Protein AF-A0A2W4QI65-F1 (afdb_monomer_lite)

Structure (mmCIF, N/CA/C/O backbone):
data_AF-A0A2W4QI65-F1
#
_entry.id   AF-A0A2W4QI65-F1
#
loop_
_atom_site.group_PDB
_atom_site.id
_atom_site.type_symbol
_atom_site.label_atom_id
_atom_site.label_alt_id
_atom_site.label_comp_id
_atom_site.label_asym_id
_atom_site.label_entity_id
_atom_site.label_seq_id
_atom_site.pdbx_PDB_ins_code
_atom_site.Cartn_x
_atom_site.Cartn_y
_atom_site.Cartn_z
_atom_site.occupancy
_atom_site.B_iso_or_equiv
_atom_site.auth_seq_id
_atom_site.auth_comp_id
_atom_site.auth_asym_id
_atom_site.auth_atom_id
_atom_site.pdbx_PDB_model_num
ATOM 1 N N . MET A 1 1 ? 35.575 45.150 -12.016 1.00 57.16 1 MET A N 1
ATOM 2 C CA . MET A 1 1 ? 35.029 43.855 -11.547 1.00 57.16 1 MET A CA 1
ATOM 3 C C . MET A 1 1 ? 33.823 43.407 -12.373 1.00 57.16 1 MET A C 1
ATOM 5 O O . MET A 1 1 ? 33.804 42.244 -12.732 1.00 57.16 1 MET A O 1
ATOM 9 N N . GLN A 1 2 ? 32.874 44.282 -12.747 1.00 60.19 2 GLN A N 1
ATOM 10 C CA . GLN A 1 2 ? 31.815 43.920 -13.716 1.00 60.19 2 GLN A CA 1
ATOM 11 C C . GLN A 1 2 ? 32.281 43.898 -15.182 1.00 60.19 2 GLN A C 1
ATOM 13 O O . GLN A 1 2 ? 31.867 43.031 -15.935 1.00 60.19 2 GLN A O 1
ATOM 18 N N . THR A 1 3 ? 33.248 44.742 -15.548 1.00 67.81 3 THR A N 1
ATOM 19 C CA . THR A 1 3 ? 33.788 44.827 -16.919 1.00 67.81 3 THR A CA 1
ATOM 20 C C . THR A 1 3 ? 34.414 43.519 -17.432 1.00 67.81 3 THR A C 1
ATOM 22 O O . THR A 1 3 ? 34.346 43.241 -18.619 1.00 67.81 3 THR A O 1
ATOM 25 N N . GLU A 1 4 ? 34.964 42.679 -16.548 1.00 63.69 4 GLU A N 1
ATOM 26 C CA . GLU A 1 4 ? 35.540 41.371 -16.919 1.00 63.69 4 GLU A CA 1
ATOM 27 C C . GLU A 1 4 ? 34.461 40.291 -17.137 1.00 63.69 4 GLU A C 1
ATOM 29 O O . GLU A 1 4 ? 34.661 39.358 -17.910 1.00 63.69 4 GLU A O 1
ATOM 34 N N . LEU A 1 5 ? 33.307 40.419 -16.469 1.00 68.56 5 LEU A N 1
ATOM 35 C CA . LEU A 1 5 ? 32.165 39.513 -16.628 1.00 68.56 5 LEU A CA 1
ATOM 36 C C . LEU A 1 5 ? 31.383 39.821 -17.912 1.00 68.56 5 LEU A C 1
ATOM 38 O O . LEU A 1 5 ? 30.930 38.887 -18.568 1.00 68.56 5 LEU A O 1
ATOM 42 N N . ASP A 1 6 ? 31.288 41.096 -18.303 1.00 66.62 6 ASP A N 1
ATOM 43 C CA . ASP A 1 6 ? 30.661 41.503 -19.567 1.00 66.62 6 ASP A CA 1
ATOM 44 C C . ASP A 1 6 ? 31.519 41.112 -20.784 1.00 66.62 6 ASP A C 1
ATOM 46 O O . ASP A 1 6 ? 30.988 40.603 -21.767 1.00 66.62 6 ASP A O 1
ATOM 50 N N . ILE A 1 7 ? 32.852 41.239 -20.701 1.00 66.62 7 ILE A N 1
ATOM 51 C CA . ILE A 1 7 ? 33.764 40.800 -21.776 1.00 66.62 7 ILE A CA 1
ATOM 52 C C . ILE A 1 7 ? 33.731 39.273 -21.950 1.00 66.62 7 ILE A C 1
ATOM 54 O O . ILE A 1 7 ? 33.725 38.785 -23.078 1.00 66.62 7 ILE A O 1
ATOM 58 N N . ALA A 1 8 ? 33.663 38.505 -20.857 1.00 62.78 8 ALA A N 1
ATOM 59 C CA . ALA A 1 8 ? 33.545 37.047 -20.929 1.00 62.78 8 ALA A CA 1
ATOM 60 C C . ALA A 1 8 ? 32.186 36.578 -21.485 1.00 62.78 8 ALA A C 1
ATOM 62 O O . ALA A 1 8 ? 32.111 35.508 -22.091 1.00 62.78 8 ALA A O 1
ATOM 63 N N . ARG A 1 9 ? 31.124 37.374 -21.297 1.00 65.88 9 ARG A N 1
ATOM 64 C CA . ARG A 1 9 ? 29.774 37.081 -21.791 1.00 65.88 9 ARG A CA 1
ATOM 65 C C . ARG A 1 9 ? 29.578 37.476 -23.262 1.00 65.88 9 ARG A C 1
ATOM 67 O O . ARG A 1 9 ? 28.904 36.749 -23.976 1.00 65.88 9 ARG A O 1
ATOM 74 N N . GLU A 1 10 ? 30.233 38.540 -23.727 1.00 71.62 10 GLU A N 1
ATOM 75 C CA . GLU A 1 10 ? 30.296 38.934 -25.149 1.00 71.62 10 GLU A CA 1
ATOM 76 C C . GLU A 1 10 ? 31.190 37.982 -25.978 1.00 71.62 10 GLU A C 1
ATOM 78 O O . GLU A 1 10 ? 30.949 37.752 -27.162 1.00 71.62 10 GLU A O 1
ATOM 83 N N . ALA A 1 11 ? 32.229 37.400 -25.360 1.00 63.41 11 ALA A N 1
ATOM 84 C CA . ALA A 1 11 ? 33.175 36.492 -26.022 1.00 63.41 11 ALA A CA 1
ATOM 85 C C . ALA A 1 11 ? 32.653 35.057 -26.211 1.00 63.41 11 ALA A C 1
ATOM 87 O O . ALA A 1 11 ? 33.185 34.313 -27.040 1.00 63.41 11 ALA A O 1
ATOM 88 N N . LEU A 1 12 ? 31.632 34.647 -25.455 1.00 64.25 12 LEU A N 1
ATOM 89 C CA . LEU A 1 12 ? 30.910 33.412 -25.728 1.00 64.25 12 LEU A CA 1
ATOM 90 C C . LEU A 1 12 ? 29.761 33.750 -26.671 1.00 64.25 12 LEU A C 1
ATOM 92 O O . LEU A 1 12 ? 28.892 34.530 -26.294 1.00 64.25 12 LEU A O 1
ATOM 96 N N . PRO A 1 13 ? 29.710 33.173 -27.879 1.00 63.81 13 PRO A N 1
ATOM 97 C CA . PRO A 1 13 ? 28.565 33.376 -28.739 1.00 63.81 13 PRO A CA 1
ATOM 98 C C . PRO A 1 13 ? 27.343 32.725 -28.077 1.00 63.81 13 PRO A C 1
ATOM 100 O O . PRO A 1 13 ? 27.127 31.519 -28.202 1.00 63.81 13 PRO A O 1
ATOM 103 N N . GLU A 1 14 ? 26.559 33.529 -27.352 1.00 65.62 14 GLU A N 1
ATOM 104 C CA . GLU A 1 14 ? 25.403 33.111 -26.538 1.00 65.62 14 GLU A CA 1
ATOM 105 C C . GLU A 1 14 ? 24.332 32.388 -27.387 1.00 65.62 14 GLU A C 1
ATOM 107 O O . GLU A 1 14 ? 23.440 31.733 -26.855 1.00 65.62 14 GLU A O 1
ATOM 112 N N . THR A 1 15 ? 24.463 32.419 -28.719 1.00 60.06 15 THR A N 1
ATOM 113 C CA . THR A 1 15 ? 23.559 31.783 -29.681 1.00 60.06 15 THR A CA 1
ATOM 114 C C . THR A 1 15 ? 24.263 31.143 -30.891 1.00 60.06 15 THR A C 1
ATOM 116 O O . THR A 1 15 ? 23.640 31.026 -31.930 1.00 60.06 15 THR A O 1
ATOM 119 N N . ALA A 1 16 ? 25.547 30.747 -30.850 1.00 61.66 16 ALA A N 1
ATOM 120 C CA . ALA A 1 16 ? 26.174 30.082 -32.022 1.00 61.66 16 ALA A CA 1
ATOM 121 C C . ALA A 1 16 ? 26.075 28.546 -32.006 1.00 61.66 16 ALA A C 1
ATOM 123 O O . ALA A 1 16 ? 26.971 27.858 -32.497 1.00 61.66 16 ALA A O 1
ATOM 124 N N . GLY A 1 17 ? 25.012 27.976 -31.437 1.00 63.19 17 GLY A N 1
ATOM 125 C CA . GLY A 1 17 ? 24.929 26.513 -31.374 1.00 63.19 17 GLY A CA 1
ATOM 126 C C . GLY A 1 17 ? 23.666 25.890 -30.799 1.00 63.19 17 GLY A C 1
ATOM 127 O O . GLY A 1 17 ? 23.555 24.668 -30.845 1.00 63.19 17 GLY A O 1
ATOM 128 N N . LEU A 1 18 ? 22.708 26.668 -30.288 1.00 62.31 18 LEU A N 1
ATOM 129 C CA . LEU A 1 18 ? 21.439 26.119 -29.775 1.00 62.31 18 LEU A CA 1
ATOM 130 C C . LEU A 1 18 ? 20.325 26.094 -30.835 1.00 62.31 18 LEU A C 1
ATOM 132 O O . LEU A 1 18 ? 19.317 25.419 -30.680 1.00 62.31 18 LEU A O 1
ATOM 136 N N . ASP A 1 19 ? 20.560 26.788 -31.934 1.00 67.75 19 ASP A N 1
ATOM 137 C CA . ASP A 1 19 ? 19.740 27.000 -33.124 1.00 67.75 19 ASP A CA 1
ATOM 138 C C . ASP A 1 19 ? 20.282 26.216 -34.335 1.00 67.75 19 ASP A C 1
ATOM 140 O O . ASP A 1 19 ? 19.649 26.143 -35.384 1.00 67.75 19 ASP A O 1
ATOM 144 N N . SER A 1 20 ? 21.438 25.562 -34.164 1.00 67.25 20 SER A N 1
ATOM 145 C CA . SER A 1 20 ? 22.022 24.614 -35.123 1.00 67.25 20 SER A CA 1
ATOM 146 C C . SER A 1 20 ? 21.657 23.155 -34.836 1.00 67.25 20 SER A C 1
ATOM 148 O O . SER A 1 20 ? 22.204 22.258 -35.478 1.00 67.25 20 SER A O 1
ATOM 150 N N . TYR A 1 21 ? 20.745 22.885 -33.894 1.00 68.38 21 TYR A N 1
ATOM 151 C CA . TYR A 1 21 ? 20.128 21.566 -33.837 1.00 68.38 21 TYR A CA 1
ATOM 152 C C . TYR A 1 21 ? 19.109 21.500 -34.975 1.00 68.38 21 TYR A C 1
ATOM 154 O O . TYR A 1 21 ? 18.144 22.266 -34.959 1.00 68.38 21 TYR A O 1
ATOM 162 N N . PRO A 1 22 ? 19.299 20.643 -35.992 1.00 71.06 22 PRO A N 1
ATOM 163 C CA . PRO A 1 22 ? 18.243 20.426 -36.955 1.00 71.06 22 PRO A CA 1
ATOM 164 C C . PRO A 1 22 ? 17.067 19.841 -36.173 1.00 71.06 22 PRO A C 1
ATOM 166 O O . PRO A 1 22 ? 17.133 18.682 -35.751 1.00 71.06 22 PRO A O 1
ATOM 169 N N . ASP A 1 23 ? 16.009 20.638 -35.986 1.00 67.62 23 ASP A N 1
ATOM 170 C CA . ASP A 1 23 ? 14.671 20.189 -35.590 1.00 67.62 23 ASP A CA 1
ATOM 171 C C . ASP A 1 23 ? 14.149 19.279 -36.700 1.00 67.62 23 ASP A C 1
ATOM 173 O O . ASP A 1 23 ? 13.291 19.607 -37.517 1.00 67.62 23 ASP A O 1
ATOM 177 N N . THR A 1 24 ? 14.768 18.111 -36.778 1.00 72.19 24 THR A N 1
ATOM 178 C CA . THR A 1 24 ? 14.358 17.016 -37.616 1.00 72.19 24 THR A CA 1
ATOM 179 C C . THR A 1 24 ? 13.181 16.456 -36.844 1.00 72.19 24 THR A C 1
ATOM 181 O O . THR A 1 24 ? 13.409 15.875 -35.777 1.00 72.19 24 THR A O 1
ATOM 184 N N . PRO A 1 25 ? 11.924 16.648 -37.288 1.00 69.06 25 PRO A N 1
ATOM 185 C CA . PRO A 1 25 ? 10.827 15.946 -36.655 1.00 69.06 25 PRO A CA 1
ATOM 186 C C . PRO A 1 25 ? 11.204 14.471 -36.722 1.00 69.06 25 PRO A C 1
ATOM 188 O O . PRO A 1 25 ? 11.393 13.923 -37.810 1.00 69.06 25 PRO A O 1
ATOM 191 N N . LEU A 1 26 ? 11.433 13.855 -35.562 1.00 67.31 26 LEU A N 1
ATOM 192 C CA . LEU A 1 26 ? 11.764 12.444 -35.469 1.00 67.31 26 LEU A CA 1
ATOM 193 C C . LEU A 1 26 ? 10.534 11.682 -35.958 1.00 67.31 26 LEU A C 1
ATOM 195 O O . LEU A 1 26 ? 9.636 11.351 -35.185 1.00 67.31 26 LEU A O 1
ATOM 199 N N . VAL A 1 27 ? 10.468 11.438 -37.268 1.00 68.25 27 VAL A N 1
ATOM 200 C CA . VAL A 1 27 ? 9.448 10.609 -37.901 1.00 68.25 27 VAL A CA 1
ATOM 201 C C . VAL A 1 27 ? 9.772 9.167 -37.525 1.00 68.25 27 VAL A C 1
ATOM 203 O O . VAL A 1 27 ? 10.382 8.403 -38.275 1.00 68.25 27 VAL A O 1
ATOM 206 N N . LEU A 1 28 ? 9.378 8.810 -36.302 1.00 64.38 28 LEU A N 1
ATOM 207 C CA . LEU A 1 28 ? 9.332 7.457 -35.769 1.00 64.38 28 LEU A CA 1
ATOM 208 C C . LEU A 1 28 ? 8.306 6.673 -36.589 1.00 64.38 28 LEU A C 1
ATOM 210 O O . LEU A 1 28 ? 7.143 6.529 -36.220 1.00 64.38 28 LEU A O 1
ATOM 214 N N . THR A 1 29 ? 8.743 6.193 -37.752 1.00 64.62 29 THR A N 1
ATOM 215 C CA . THR A 1 29 ? 7.972 5.274 -38.584 1.00 64.62 29 THR A CA 1
ATOM 216 C C . THR A 1 29 ? 7.755 3.989 -37.788 1.00 64.62 29 THR A C 1
ATOM 218 O O . THR A 1 29 ? 8.631 3.126 -37.695 1.00 64.62 29 THR A O 1
ATOM 221 N N . SER A 1 30 ? 6.573 3.893 -37.180 1.00 57.03 30 SER A N 1
ATOM 222 C CA . SER A 1 30 ? 6.091 2.724 -36.458 1.00 57.03 30 SER A CA 1
ATOM 223 C C . SER A 1 30 ? 5.879 1.580 -37.446 1.00 57.03 30 SER A C 1
ATOM 225 O O . SER A 1 30 ? 4.903 1.537 -38.195 1.00 57.03 30 SER A O 1
ATOM 227 N N . LYS A 1 31 ? 6.841 0.657 -37.485 1.00 66.88 31 LYS A N 1
ATOM 228 C CA . LYS A 1 31 ? 6.683 -0.640 -38.146 1.00 66.88 31 LYS A CA 1
ATOM 229 C C . LYS A 1 31 ? 5.860 -1.531 -37.210 1.00 66.88 31 LYS A C 1
ATOM 231 O O . LYS A 1 31 ? 6.357 -1.838 -36.127 1.00 66.88 31 LYS A O 1
ATOM 236 N N . PRO A 1 32 ? 4.652 -1.986 -37.590 1.00 58.94 32 PRO A N 1
ATOM 237 C CA . PRO A 1 32 ? 3.834 -2.830 -36.727 1.00 58.94 32 PRO A CA 1
ATOM 238 C C . PRO A 1 32 ? 4.490 -4.208 -36.577 1.00 58.94 32 PRO A C 1
ATOM 240 O O . PRO A 1 32 ? 4.372 -5.078 -37.439 1.00 58.94 32 PRO A O 1
ATOM 243 N N . ARG A 1 33 ? 5.222 -4.416 -35.479 1.00 73.69 33 ARG A N 1
ATOM 244 C CA . ARG A 1 33 ? 5.804 -5.717 -35.127 1.00 73.69 33 ARG A CA 1
ATOM 245 C C . ARG A 1 33 ? 4.791 -6.468 -34.269 1.00 73.69 33 ARG A C 1
ATOM 247 O O . ARG A 1 33 ? 4.514 -6.069 -33.144 1.00 73.69 33 ARG A O 1
ATOM 254 N N . TYR A 1 34 ? 4.262 -7.587 -34.767 1.00 73.56 34 TYR A N 1
ATOM 255 C CA . TYR A 1 34 ? 3.306 -8.432 -34.029 1.00 73.56 34 TYR A CA 1
ATOM 256 C C . TYR A 1 34 ? 3.818 -8.867 -32.642 1.00 73.56 34 TYR A C 1
ATOM 258 O O . TYR A 1 34 ? 3.026 -9.007 -31.712 1.00 73.56 34 TYR A O 1
ATOM 266 N N . GLY A 1 35 ? 5.141 -8.994 -32.478 1.00 81.12 35 GLY A N 1
ATOM 267 C CA . GLY A 1 35 ? 5.775 -9.271 -31.185 1.00 81.12 35 GLY A CA 1
ATOM 268 C C . GLY A 1 35 ? 5.543 -8.185 -30.127 1.00 81.12 35 GLY A C 1
ATOM 269 O O . GLY A 1 35 ? 5.372 -8.511 -28.957 1.00 81.12 35 GLY A O 1
ATOM 270 N N . GLU A 1 36 ? 5.440 -6.912 -30.518 1.00 84.75 36 GLU A N 1
ATOM 271 C CA . GLU A 1 36 ? 5.136 -5.816 -29.587 1.00 84.75 36 GLU A CA 1
ATOM 272 C C . GLU A 1 36 ? 3.727 -5.960 -29.010 1.00 84.75 36 GLU A C 1
ATOM 274 O O . GLU A 1 36 ? 3.502 -5.723 -27.826 1.00 84.75 36 GLU A O 1
ATOM 279 N N . ARG A 1 37 ? 2.776 -6.424 -29.827 1.00 83.19 37 ARG A N 1
ATOM 280 C CA . ARG A 1 37 ? 1.385 -6.613 -29.406 1.00 83.19 37 ARG A CA 1
ATOM 281 C C . ARG A 1 37 ? 1.253 -7.747 -28.387 1.00 83.19 37 ARG A C 1
ATOM 283 O O . ARG A 1 37 ? 0.504 -7.595 -27.426 1.00 83.19 37 ARG A O 1
ATOM 290 N N . LEU A 1 38 ? 2.008 -8.835 -28.567 1.00 92.06 38 LEU A N 1
ATOM 291 C CA . LEU A 1 38 ? 2.061 -9.953 -27.619 1.00 92.06 38 LEU A CA 1
ATOM 292 C C . LEU A 1 38 ? 2.674 -9.517 -26.280 1.00 92.06 38 LEU A C 1
ATOM 294 O O . LEU A 1 38 ? 2.083 -9.757 -25.231 1.00 92.06 38 LEU A O 1
ATOM 298 N N . ILE A 1 39 ? 3.819 -8.826 -26.322 1.00 89.75 39 ILE A N 1
ATOM 299 C CA . ILE A 1 39 ? 4.505 -8.307 -25.130 1.00 89.75 39 ILE A CA 1
ATOM 300 C C . ILE A 1 39 ? 3.598 -7.313 -24.398 1.00 89.75 39 ILE A C 1
ATOM 302 O O . ILE A 1 39 ? 3.345 -7.467 -23.210 1.00 89.75 39 ILE A O 1
ATOM 306 N N . ARG A 1 40 ? 3.017 -6.343 -25.108 1.00 90.56 40 ARG A N 1
ATOM 307 C CA . ARG A 1 40 ? 2.105 -5.350 -24.527 1.00 90.56 40 ARG A CA 1
ATOM 308 C C . ARG A 1 40 ? 0.884 -5.990 -23.866 1.00 90.56 40 ARG A C 1
ATOM 310 O O . ARG A 1 40 ? 0.498 -5.555 -22.784 1.00 90.56 40 ARG A O 1
ATOM 317 N N . LEU A 1 41 ? 0.294 -7.018 -24.484 1.00 93.31 41 LEU A N 1
ATOM 318 C CA . LEU A 1 41 ? -0.828 -7.755 -23.900 1.00 93.31 41 LEU A CA 1
ATOM 319 C C . LEU A 1 41 ? -0.395 -8.538 -22.659 1.00 93.31 41 LEU A C 1
ATOM 321 O O . LEU A 1 41 ? -1.107 -8.520 -21.663 1.00 93.31 41 LEU A O 1
ATOM 325 N N . PHE A 1 42 ? 0.773 -9.180 -22.696 1.00 95.38 42 PHE A N 1
ATOM 326 C CA . PHE A 1 42 ? 1.311 -9.919 -21.558 1.00 95.38 42 PHE A CA 1
ATOM 327 C C . PHE A 1 42 ? 1.613 -9.000 -20.367 1.00 95.38 42 PHE A C 1
ATOM 329 O O . PHE A 1 42 ? 1.217 -9.312 -19.247 1.00 95.38 42 PHE A O 1
ATOM 336 N N . LEU A 1 43 ? 2.235 -7.835 -20.596 1.00 92.75 43 LEU A N 1
ATOM 337 C CA . LEU A 1 43 ? 2.466 -6.840 -19.542 1.00 92.75 43 LEU A CA 1
ATOM 338 C C . LEU A 1 43 ? 1.147 -6.297 -18.975 1.00 92.75 43 LEU A C 1
ATOM 340 O O . LEU A 1 43 ? 1.015 -6.178 -17.759 1.00 92.75 43 LEU A O 1
ATOM 344 N N . MET A 1 44 ? 0.157 -6.014 -19.829 1.00 95.25 44 MET A N 1
ATOM 345 C CA . MET A 1 44 ? -1.181 -5.598 -19.386 1.00 95.25 44 MET A CA 1
ATOM 346 C C . MET A 1 44 ? -1.874 -6.683 -18.560 1.00 95.25 44 MET A C 1
ATOM 348 O O . MET A 1 44 ? -2.376 -6.399 -17.478 1.00 95.25 44 MET A O 1
ATOM 352 N N . ALA A 1 45 ? -1.869 -7.929 -19.033 1.00 96.56 45 ALA A N 1
ATOM 353 C CA . ALA A 1 45 ? -2.472 -9.057 -18.333 1.00 96.56 45 ALA A CA 1
ATOM 354 C C . ALA A 1 45 ? -1.795 -9.306 -16.980 1.00 96.56 45 ALA A C 1
ATOM 356 O O . ALA A 1 45 ? -2.483 -9.510 -15.987 1.00 96.56 45 ALA A O 1
ATOM 357 N N . CYS A 1 46 ? -0.464 -9.223 -16.923 1.00 95.94 46 CYS A N 1
ATOM 358 C CA . CYS A 1 46 ? 0.302 -9.334 -15.685 1.00 95.94 46 CYS A CA 1
ATOM 359 C C . CYS A 1 46 ? -0.076 -8.230 -14.683 1.00 95.94 46 CYS A C 1
ATOM 361 O O . CYS A 1 46 ? -0.357 -8.520 -13.521 1.00 95.94 46 CYS A O 1
ATOM 363 N N . GLY A 1 47 ? -0.166 -6.975 -15.137 1.00 96.44 47 GLY A N 1
ATOM 364 C CA . GLY A 1 47 ? -0.593 -5.854 -14.297 1.00 96.44 47 GLY A CA 1
ATOM 365 C C . GLY A 1 47 ? -2.024 -6.016 -13.776 1.00 96.44 47 GLY A C 1
ATOM 366 O O . GLY A 1 47 ? -2.262 -5.892 -12.576 1.00 96.44 47 GLY A O 1
ATOM 367 N N . VAL A 1 48 ? -2.968 -6.369 -14.655 1.00 97.69 48 VAL A N 1
ATOM 368 C CA . VAL A 1 48 ? -4.365 -6.634 -14.274 1.00 97.69 48 VAL A CA 1
ATOM 369 C C . VAL A 1 48 ? -4.443 -7.792 -13.281 1.00 97.69 48 VAL A C 1
ATOM 371 O O . VAL A 1 48 ? -5.114 -7.662 -12.263 1.00 97.69 48 VAL A O 1
ATOM 374 N N . ALA A 1 49 ? -3.728 -8.892 -13.521 1.00 96.88 49 ALA A N 1
ATOM 375 C CA . ALA A 1 49 ? -3.696 -10.042 -12.622 1.00 96.88 49 ALA A CA 1
ATOM 376 C C . ALA A 1 49 ? -3.085 -9.700 -11.253 1.00 96.88 49 ALA A C 1
ATOM 378 O O . ALA A 1 49 ? -3.581 -10.169 -10.229 1.00 96.88 49 ALA A O 1
ATOM 379 N N . SER A 1 50 ? -2.048 -8.859 -11.208 1.00 97.50 50 SER A N 1
ATOM 380 C CA . SER A 1 50 ? -1.432 -8.389 -9.962 1.00 97.50 50 SER A CA 1
ATOM 381 C C . SER A 1 50 ? -2.406 -7.549 -9.132 1.00 97.50 50 SER A C 1
ATOM 383 O O . SER A 1 50 ? -2.625 -7.839 -7.951 1.00 97.50 50 SER A O 1
ATOM 385 N N . ILE A 1 51 ? -3.059 -6.564 -9.758 1.00 97.38 51 ILE A N 1
ATOM 386 C CA . ILE A 1 51 ? -4.066 -5.727 -9.093 1.00 97.38 51 ILE A CA 1
ATOM 387 C C . ILE A 1 51 ? -5.256 -6.582 -8.654 1.00 97.38 51 ILE A C 1
ATOM 389 O O . ILE A 1 51 ? -5.704 -6.462 -7.519 1.00 97.38 51 ILE A O 1
ATOM 393 N N . PHE A 1 52 ? -5.731 -7.484 -9.513 1.00 97.62 52 PHE A N 1
ATOM 394 C CA . PHE A 1 52 ? -6.836 -8.389 -9.207 1.00 97.62 52 PHE A CA 1
ATOM 395 C C . PHE A 1 52 ? -6.520 -9.294 -8.012 1.00 97.62 52 PHE A C 1
ATOM 397 O O . PHE A 1 52 ? -7.341 -9.432 -7.112 1.00 97.62 52 PHE A O 1
ATOM 404 N N . THR A 1 53 ? -5.311 -9.859 -7.959 1.00 96.56 53 THR A N 1
ATOM 405 C CA . THR A 1 53 ? -4.876 -10.704 -6.835 1.00 96.56 53 THR A CA 1
ATOM 406 C C . THR A 1 53 ? -4.795 -9.894 -5.544 1.00 96.56 53 THR A C 1
ATOM 408 O O . THR A 1 53 ? -5.269 -10.340 -4.502 1.00 96.56 53 THR A O 1
ATOM 411 N N . THR A 1 54 ? -4.265 -8.670 -5.615 1.00 96.69 54 THR A N 1
ATOM 412 C CA . THR A 1 54 ? -4.185 -7.764 -4.460 1.00 96.69 54 THR A CA 1
ATOM 413 C C . THR A 1 54 ? -5.583 -7.391 -3.962 1.00 96.69 54 THR A C 1
ATOM 415 O O . THR A 1 54 ? -5.864 -7.492 -2.771 1.00 96.69 54 THR A O 1
ATOM 418 N N . ALA A 1 55 ? -6.491 -7.032 -4.872 1.00 97.25 55 ALA A N 1
ATOM 419 C CA . ALA A 1 55 ? -7.873 -6.694 -4.552 1.00 97.25 55 ALA A CA 1
ATOM 420 C C . ALA A 1 55 ? -8.644 -7.889 -3.972 1.00 97.25 55 ALA A C 1
ATOM 422 O O . ALA A 1 55 ? -9.396 -7.722 -3.017 1.00 97.25 55 ALA A O 1
ATOM 423 N N . GLY A 1 56 ? -8.425 -9.096 -4.501 1.00 96.12 56 GLY A N 1
ATOM 424 C CA . GLY A 1 56 ? -9.035 -10.322 -3.989 1.00 96.12 56 GLY A CA 1
ATOM 425 C C . GLY A 1 56 ? -8.625 -10.616 -2.547 1.00 96.12 56 GLY A C 1
ATOM 426 O O . GLY A 1 56 ? -9.483 -10.884 -1.710 1.00 96.12 56 GLY A O 1
ATOM 427 N N . ILE A 1 57 ? -7.330 -10.488 -2.234 1.00 95.44 57 ILE A N 1
ATOM 428 C CA . ILE A 1 57 ? -6.821 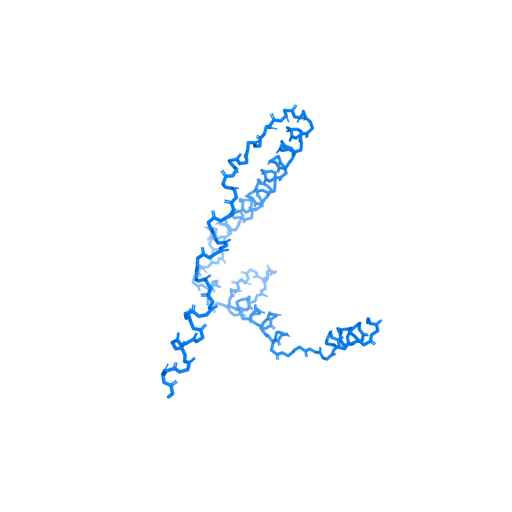-10.657 -0.865 1.00 95.44 57 ILE A CA 1
ATOM 429 C C . ILE A 1 57 ? -7.438 -9.611 0.068 1.00 95.44 57 ILE A C 1
ATOM 431 O O . ILE A 1 57 ? -7.937 -9.965 1.134 1.00 95.44 57 ILE A O 1
ATOM 435 N N . LEU A 1 58 ? -7.451 -8.338 -0.340 1.00 95.25 58 LEU A N 1
ATOM 436 C CA . LEU A 1 58 ? -8.043 -7.260 0.456 1.00 95.25 58 LEU A CA 1
ATOM 437 C C . LEU A 1 58 ? -9.538 -7.472 0.703 1.00 95.25 58 LEU A C 1
ATOM 439 O O . LEU A 1 58 ? -10.009 -7.194 1.801 1.00 95.25 58 LEU A O 1
ATOM 443 N N . PHE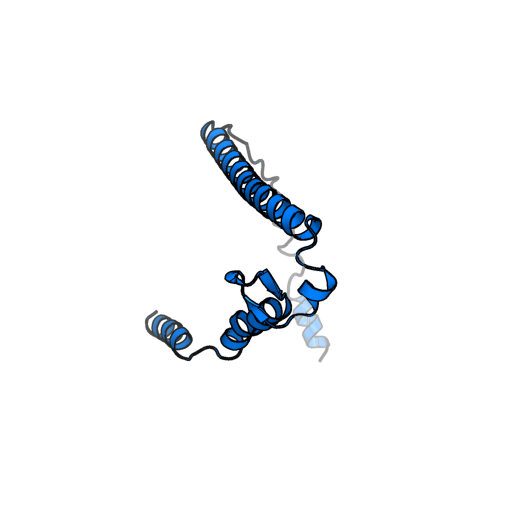 A 1 59 ? -10.280 -7.976 -0.286 1.00 94.12 59 PHE A N 1
ATOM 444 C CA . PHE A 1 59 ? -11.707 -8.245 -0.139 1.00 94.12 59 PHE A CA 1
ATOM 445 C C . PHE A 1 59 ? -11.973 -9.389 0.841 1.00 94.12 59 PHE A C 1
ATOM 447 O O . PHE A 1 59 ? -12.773 -9.221 1.757 1.00 94.12 59 PHE A O 1
ATOM 454 N N . VAL A 1 60 ? -11.278 -10.524 0.694 1.00 93.19 60 VAL A N 1
ATOM 455 C CA . VAL A 1 60 ? -11.436 -11.678 1.596 1.00 93.19 60 VAL A CA 1
ATOM 456 C C . VAL A 1 60 ? -11.055 -11.283 3.018 1.00 93.19 60 VAL A C 1
ATOM 458 O O . VAL A 1 60 ? -11.887 -11.382 3.917 1.00 93.19 60 VAL A O 1
ATOM 461 N N . LEU A 1 61 ? -9.845 -10.748 3.211 1.00 90.06 61 LEU A N 1
ATOM 462 C CA . LEU A 1 61 ? -9.381 -10.325 4.532 1.00 90.06 61 LEU A CA 1
ATOM 463 C C . LEU A 1 61 ? -10.273 -9.232 5.122 1.00 90.06 61 LEU A C 1
ATOM 465 O O . LEU A 1 61 ? -10.592 -9.289 6.304 1.00 90.06 61 LEU A O 1
ATOM 469 N N . GLY A 1 62 ? -10.698 -8.258 4.317 1.00 87.19 62 GLY A N 1
ATOM 470 C CA . GLY A 1 62 ? -11.570 -7.174 4.758 1.00 87.19 62 GLY A CA 1
ATOM 471 C C . GLY A 1 62 ? -12.952 -7.668 5.176 1.00 87.19 62 GLY A C 1
ATOM 472 O O . GLY A 1 62 ? -13.452 -7.238 6.209 1.00 87.19 62 GLY A O 1
ATOM 473 N N . SER A 1 63 ? -13.551 -8.594 4.425 1.00 83.31 63 SER A N 1
ATOM 474 C CA . SER A 1 63 ? -14.865 -9.160 4.752 1.00 83.31 63 SER A CA 1
ATOM 475 C C . SER A 1 63 ? -14.840 -9.985 6.039 1.00 83.31 63 SER A C 1
ATOM 477 O O . SER A 1 63 ? -15.679 -9.758 6.908 1.00 83.31 63 SER A O 1
ATOM 479 N N . GLU A 1 64 ? -13.834 -10.848 6.213 1.00 82.06 64 GLU A N 1
ATOM 480 C CA . GLU A 1 64 ? -13.616 -11.598 7.453 1.00 82.06 64 GLU A CA 1
ATOM 481 C C . GLU A 1 64 ? -13.370 -10.635 8.621 1.00 82.06 64 GLU A C 1
ATOM 483 O O . GLU A 1 64 ? -14.039 -10.718 9.648 1.00 82.06 64 GLU A O 1
ATOM 488 N N . SER A 1 65 ? -12.490 -9.642 8.441 1.00 80.75 65 SER A N 1
ATOM 489 C CA . SER A 1 65 ? -12.192 -8.641 9.476 1.00 80.75 65 SER A CA 1
ATOM 490 C C . SER A 1 65 ? -13.437 -7.849 9.886 1.00 80.75 65 SER A C 1
ATOM 492 O O . SER A 1 65 ? -13.691 -7.673 11.072 1.00 80.75 65 SER A O 1
ATOM 494 N N . LEU A 1 66 ? -14.250 -7.392 8.927 1.00 75.25 66 LEU A N 1
ATOM 495 C CA . LEU A 1 66 ? -15.492 -6.661 9.206 1.00 75.25 66 LEU A CA 1
ATOM 496 C C . LEU A 1 66 ? -16.526 -7.528 9.931 1.00 75.25 66 LEU A C 1
ATOM 498 O O . LEU A 1 66 ? -17.253 -7.017 10.785 1.00 75.25 66 LEU A O 1
ATOM 502 N N . LEU A 1 67 ? -16.585 -8.826 9.623 1.00 74.50 67 LEU A N 1
ATOM 503 C CA . LEU A 1 67 ? -17.457 -9.777 10.308 1.00 74.50 67 LEU A CA 1
ATOM 504 C C . LEU A 1 67 ? -17.035 -9.930 11.780 1.00 74.50 67 LEU A C 1
ATOM 506 O O . LEU A 1 67 ? -17.895 -9.835 12.653 1.00 74.50 67 LEU A O 1
ATOM 510 N N . PHE A 1 68 ? -15.727 -10.017 12.057 1.00 67.12 68 PHE A N 1
ATOM 511 C CA . PHE A 1 68 ? -15.158 -9.997 13.415 1.00 67.12 68 PHE A CA 1
ATOM 512 C C . PHE A 1 68 ? -15.494 -8.718 14.206 1.00 67.12 68 PHE A C 1
ATOM 514 O O . PHE A 1 68 ? -15.763 -8.791 15.406 1.00 67.12 68 PHE A O 1
ATOM 521 N N . PHE A 1 69 ? -15.522 -7.551 13.552 1.00 65.06 69 PHE A N 1
ATOM 522 C CA . PHE A 1 69 ? -15.930 -6.294 14.197 1.00 65.06 69 PHE A CA 1
ATOM 523 C C . PHE A 1 69 ? -17.452 -6.195 14.402 1.00 65.06 69 PHE A C 1
ATOM 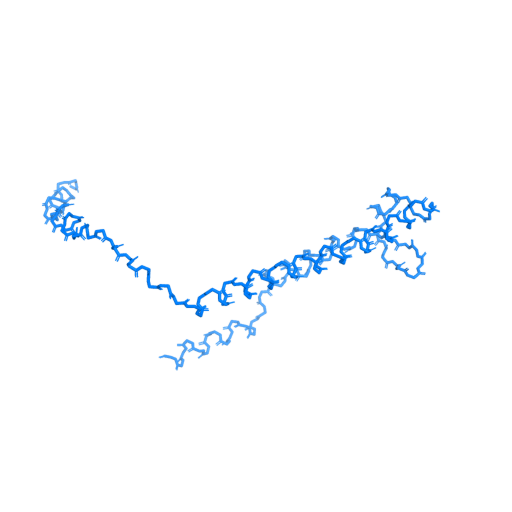525 O O . PHE A 1 69 ? -17.911 -5.610 15.380 1.00 65.06 69 PHE A O 1
ATOM 532 N N . THR A 1 70 ? -18.255 -6.787 13.511 1.00 63.47 70 THR A N 1
ATOM 533 C CA . THR A 1 70 ? -19.728 -6.729 13.576 1.00 63.47 70 THR A CA 1
ATOM 534 C C . THR A 1 70 ? -20.312 -7.715 14.594 1.00 63.47 70 THR A C 1
ATOM 536 O O . THR A 1 70 ? -21.359 -7.443 15.177 1.00 63.47 70 THR A O 1
ATOM 539 N N . SER A 1 71 ? -19.640 -8.840 14.866 1.00 59.88 71 SER A N 1
ATOM 540 C CA . SER A 1 71 ? -20.081 -9.842 15.849 1.00 59.88 71 SER A CA 1
ATOM 541 C C . SER A 1 71 ? -19.887 -9.431 17.321 1.00 59.88 71 SER A C 1
ATOM 543 O O . SER A 1 71 ? -20.150 -10.236 18.211 1.00 59.88 71 SER A O 1
ATOM 545 N N . GLY A 1 72 ? -19.467 -8.188 17.600 1.00 55.94 72 GLY A N 1
ATOM 546 C CA . GLY A 1 72 ? -19.456 -7.604 18.950 1.00 55.94 72 GLY A CA 1
ATOM 547 C C . GLY A 1 72 ? -18.320 -8.077 19.863 1.00 55.94 72 GLY A C 1
ATOM 548 O O . GLY A 1 72 ? -18.421 -7.930 21.077 1.00 55.94 72 GLY A O 1
ATOM 549 N N . GLN A 1 73 ? -17.255 -8.657 19.301 1.00 55.38 73 GLN A N 1
ATOM 550 C CA . GLN A 1 73 ? -16.152 -9.243 20.072 1.00 55.38 73 GLN A CA 1
ATOM 551 C C . GLN A 1 73 ? -14.970 -8.275 20.295 1.00 55.38 73 GLN A C 1
ATOM 553 O O . GLN A 1 73 ? -14.117 -8.560 21.127 1.00 55.38 73 GLN A O 1
ATOM 558 N N . VAL A 1 74 ? -14.928 -7.132 19.593 1.00 56.84 74 VAL A N 1
ATOM 559 C CA . VAL A 1 74 ? -13.890 -6.088 19.725 1.00 56.84 74 VAL A CA 1
ATOM 560 C C . VAL A 1 74 ? -14.447 -4.720 19.313 1.00 56.84 74 VAL A C 1
ATOM 562 O O . VAL A 1 74 ? -14.892 -4.552 18.179 1.00 56.84 74 VAL A O 1
ATOM 565 N N . ASP A 1 75 ? -14.418 -3.738 20.220 1.00 64.69 75 ASP A N 1
ATOM 566 C CA . ASP A 1 75 ? -14.795 -2.349 19.927 1.00 64.69 75 ASP A CA 1
ATOM 567 C C . ASP A 1 75 ? -13.667 -1.642 19.148 1.00 64.69 75 ASP A C 1
ATOM 569 O O . ASP A 1 75 ? -12.483 -1.808 19.455 1.00 64.69 75 ASP A O 1
ATOM 573 N N . LEU A 1 76 ? -14.006 -0.831 18.139 1.00 65.25 76 LEU A N 1
ATOM 574 C CA . LEU A 1 76 ? -13.025 -0.110 17.307 1.00 65.25 76 LEU A CA 1
ATOM 575 C C . LEU A 1 76 ? -12.162 0.838 18.149 1.00 65.25 76 LEU A C 1
ATOM 577 O O . LEU A 1 76 ? -10.984 1.051 17.859 1.00 65.25 76 LEU A O 1
ATOM 581 N N . VAL A 1 77 ? -12.746 1.394 19.211 1.00 64.25 77 VAL A N 1
ATOM 582 C CA . VAL A 1 77 ? -12.038 2.255 20.162 1.00 64.25 77 VAL A CA 1
ATOM 583 C C . VAL A 1 77 ? -11.034 1.438 20.978 1.00 64.25 77 VAL A C 1
ATOM 585 O O . VAL A 1 77 ? -9.904 1.878 21.189 1.00 64.25 77 VAL A O 1
ATOM 588 N N . GLU A 1 78 ? -11.394 0.220 21.378 1.00 65.06 78 GLU A N 1
ATOM 589 C CA . GLU A 1 78 ? -10.503 -0.683 22.108 1.00 65.06 78 GLU A CA 1
ATOM 590 C C . GLU A 1 78 ? -9.354 -1.184 21.212 1.00 65.06 78 GLU A C 1
ATOM 592 O O . GLU A 1 78 ? -8.205 -1.167 21.644 1.00 65.06 78 GLU A O 1
ATOM 597 N N . PHE A 1 79 ? -9.610 -1.470 19.929 1.00 69.75 79 PHE A N 1
ATOM 598 C CA . PHE A 1 79 ? -8.582 -1.812 18.928 1.00 69.75 79 PHE A CA 1
ATOM 599 C C . PHE A 1 79 ? -7.508 -0.721 18.759 1.00 69.75 79 PHE A C 1
ATOM 601 O O . PHE A 1 79 ? -6.309 -1.000 18.637 1.00 69.75 79 PHE A O 1
ATOM 608 N N . VAL A 1 80 ? -7.927 0.549 18.757 1.00 68.12 80 VAL A N 1
ATOM 609 C CA . VAL A 1 80 ? -7.006 1.685 18.605 1.00 68.12 80 VAL A CA 1
ATOM 610 C C . VAL A 1 80 ? -6.243 1.977 19.900 1.00 68.12 80 VAL A C 1
ATOM 612 O O . VAL A 1 80 ? -5.090 2.399 19.842 1.00 68.12 80 VAL A O 1
ATOM 615 N N . THR A 1 81 ? -6.853 1.739 21.064 1.00 69.19 81 THR A N 1
ATOM 616 C CA . THR A 1 81 ? -6.279 2.134 22.364 1.00 69.19 81 THR A CA 1
ATOM 617 C C . THR A 1 81 ? -5.451 1.022 23.023 1.00 69.19 81 THR A C 1
ATOM 619 O O . THR A 1 81 ? -4.581 1.306 23.848 1.00 69.19 81 THR A O 1
ATOM 622 N N . LYS A 1 82 ? -5.674 -0.249 22.665 1.00 66.62 82 LYS A N 1
ATOM 623 C CA . LYS A 1 82 ? -4.918 -1.389 23.202 1.00 66.62 82 LYS A CA 1
ATOM 624 C C . LYS A 1 82 ? -3.474 -1.391 22.703 1.00 66.62 82 LYS A C 1
ATOM 626 O O . LYS A 1 82 ? -3.179 -1.208 21.523 1.00 66.62 82 LYS A O 1
ATOM 631 N N . THR A 1 83 ? -2.559 -1.659 23.629 1.00 69.25 83 THR A N 1
ATOM 632 C CA . THR A 1 83 ? -1.108 -1.713 23.393 1.00 69.25 83 THR A CA 1
ATOM 633 C C . THR A 1 83 ? -0.570 -3.138 23.257 1.00 69.25 83 THR A C 1
ATOM 635 O O . THR A 1 83 ? 0.611 -3.323 22.971 1.00 69.25 83 THR A O 1
ATOM 638 N N . VAL A 1 84 ? -1.423 -4.148 23.442 1.00 68.69 84 VAL A N 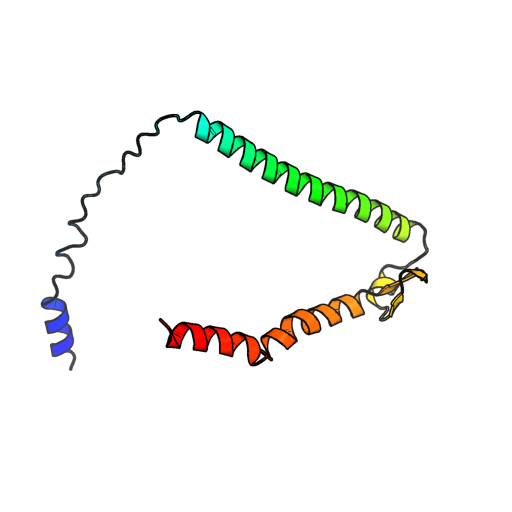1
ATOM 639 C CA . VAL A 1 84 ? -1.065 -5.568 23.366 1.00 68.69 84 VAL A CA 1
ATOM 640 C C . VAL A 1 84 ? -1.573 -6.147 22.049 1.00 68.69 84 VAL A C 1
ATOM 642 O O . VAL A 1 84 ? -2.725 -5.947 21.673 1.00 68.69 84 VAL A O 1
ATOM 645 N N . TRP A 1 85 ? -0.704 -6.872 21.346 1.00 66.88 85 TRP A N 1
ATOM 646 C CA . TRP A 1 85 ? -1.061 -7.620 20.143 1.00 66.88 85 TRP A CA 1
ATOM 647 C C . TRP A 1 85 ? -1.038 -9.119 20.470 1.00 66.88 85 TRP A C 1
ATOM 649 O O . TRP A 1 85 ? 0.032 -9.717 20.586 1.00 66.88 85 TRP A O 1
ATOM 659 N N . GLN A 1 86 ? -2.215 -9.714 20.684 1.00 68.75 86 GLN A N 1
ATOM 660 C CA . GLN A 1 86 ? -2.403 -11.139 20.975 1.00 68.75 86 GLN A CA 1
ATOM 661 C C . GLN A 1 86 ? -3.540 -11.720 20.113 1.00 68.75 86 GLN A C 1
ATOM 663 O O . GLN A 1 86 ? -4.678 -11.850 20.573 1.00 68.75 86 GLN A O 1
ATOM 668 N N . PRO A 1 87 ? -3.238 -12.155 18.875 1.00 64.44 87 PRO A N 1
ATOM 669 C CA . PRO A 1 87 ? -4.245 -12.667 17.943 1.00 64.44 87 PRO A CA 1
ATOM 670 C C . PRO A 1 87 ? -4.929 -13.952 18.437 1.00 64.44 87 PRO A C 1
ATOM 672 O O . PRO A 1 87 ? -6.063 -14.221 18.061 1.00 64.44 87 PRO A O 1
ATOM 675 N N . MET A 1 88 ? -4.272 -14.734 19.306 1.00 60.53 88 MET A N 1
ATOM 676 C CA . MET A 1 88 ? -4.856 -15.933 19.929 1.00 60.53 88 MET A CA 1
ATOM 677 C C . MET A 1 88 ? -5.850 -15.629 21.058 1.00 60.53 88 MET A C 1
ATOM 679 O O . MET A 1 88 ? -6.671 -16.484 21.374 1.00 60.53 88 MET A O 1
ATOM 683 N N . ALA A 1 89 ? -5.775 -14.445 21.670 1.00 61.66 89 ALA A N 1
ATOM 684 C CA . ALA A 1 89 ? -6.637 -14.044 22.782 1.00 61.66 89 ALA A CA 1
ATOM 685 C C . ALA A 1 89 ? -7.789 -13.117 22.344 1.00 61.66 89 ALA A C 1
ATOM 687 O O . ALA A 1 89 ? -8.582 -12.705 23.183 1.00 61.66 89 ALA A O 1
ATOM 688 N N . GLY A 1 90 ? -7.888 -12.791 21.046 1.00 63.16 90 GLY A N 1
ATOM 689 C CA . GLY A 1 90 ? -8.874 -11.839 20.516 1.00 63.16 90 GLY A CA 1
ATOM 690 C C . GLY A 1 90 ? -8.522 -10.366 20.760 1.00 63.16 90 GLY A C 1
ATOM 691 O O . GLY A 1 90 ? 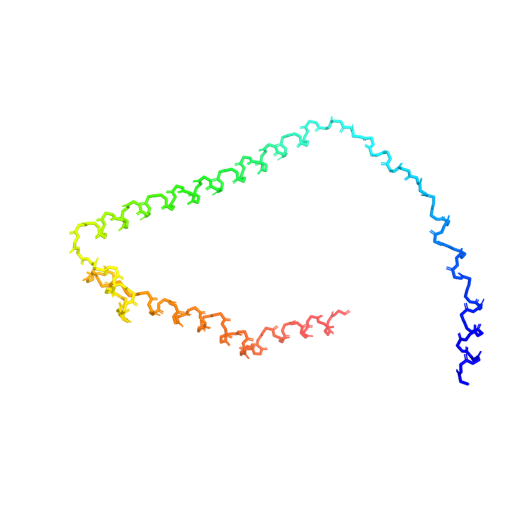-9.362 -9.496 20.570 1.00 63.16 90 GLY A O 1
ATOM 692 N N . GLU A 1 91 ? -7.284 -10.077 21.168 1.00 66.31 91 GLU A N 1
ATOM 693 C CA . GLU A 1 91 ? -6.804 -8.745 21.544 1.00 66.31 91 GLU A CA 1
ATOM 694 C C . GLU A 1 91 ? -5.932 -8.170 20.420 1.00 66.31 91 GLU A C 1
ATOM 696 O O . GLU A 1 91 ? -4.787 -8.587 20.215 1.00 66.31 91 GLU A O 1
ATOM 701 N N . PHE A 1 92 ? -6.472 -7.210 19.672 1.00 69.62 92 PHE A N 1
ATOM 702 C CA . PHE A 1 92 ? -5.805 -6.622 18.513 1.00 69.62 92 PHE A CA 1
ATOM 703 C C . PHE A 1 92 ? -5.523 -5.134 18.759 1.00 69.62 92 PHE A C 1
ATOM 705 O O . PHE A 1 92 ? -6.405 -4.305 18.586 1.00 69.62 92 PHE A O 1
ATOM 712 N N . GLY A 1 93 ? -4.302 -4.784 19.170 1.00 73.69 93 GLY A N 1
ATOM 713 C CA . GLY A 1 93 ? -3.856 -3.391 19.289 1.00 73.69 93 GLY A CA 1
ATOM 714 C C . GLY A 1 93 ? -3.122 -2.887 18.041 1.00 73.69 93 GLY A C 1
ATOM 715 O O . GLY A 1 93 ? -2.181 -3.538 17.580 1.00 73.69 93 GLY A O 1
ATOM 716 N N . ILE A 1 94 ? -3.485 -1.710 17.513 1.00 80.50 94 ILE A N 1
ATOM 717 C CA . ILE A 1 94 ? -2.781 -1.079 16.371 1.00 80.50 94 ILE A CA 1
ATOM 718 C C . ILE A 1 94 ? -1.493 -0.346 16.788 1.00 80.50 94 ILE A C 1
ATOM 720 O O . ILE A 1 94 ? -0.537 -0.265 16.018 1.00 80.50 94 ILE A O 1
ATOM 724 N N . LEU A 1 95 ? -1.446 0.172 18.020 1.00 80.88 95 LEU A N 1
ATOM 725 C CA . LEU A 1 95 ? -0.316 0.927 18.567 1.00 80.88 95 LEU A CA 1
ATOM 726 C C . LEU A 1 95 ? 1.024 0.176 18.514 1.00 80.88 95 LEU A C 1
ATOM 728 O O . LEU A 1 95 ? 1.990 0.777 18.047 1.00 80.88 95 LEU A O 1
ATOM 732 N N . PRO A 1 96 ? 1.135 -1.107 18.918 1.00 81.56 96 PRO A N 1
ATOM 733 C CA . PRO A 1 96 ? 2.405 -1.828 18.820 1.00 81.56 96 PRO A CA 1
ATOM 734 C C . PRO A 1 96 ? 2.880 -1.985 17.368 1.00 81.56 96 PRO A C 1
ATOM 736 O O . PRO A 1 96 ? 4.078 -1.905 17.107 1.00 81.56 96 PRO A O 1
ATOM 739 N N . LEU A 1 97 ? 1.962 -2.131 16.405 1.00 82.38 97 LEU A N 1
ATOM 740 C CA . LEU A 1 97 ? 2.306 -2.186 14.982 1.00 82.38 97 LEU A CA 1
ATOM 741 C C . LEU A 1 97 ? 2.832 -0.831 14.498 1.00 82.38 97 LEU A C 1
ATOM 743 O O . LEU A 1 97 ? 3.886 -0.770 13.866 1.00 82.38 97 LEU A O 1
ATOM 747 N N . LEU A 1 98 ? 2.148 0.260 14.851 1.00 83.31 98 LEU A N 1
ATOM 748 C CA . LEU A 1 98 ? 2.561 1.611 14.476 1.00 83.31 98 LEU A CA 1
ATOM 749 C C . LEU A 1 98 ? 3.914 1.991 15.093 1.00 83.31 98 LEU A C 1
ATOM 751 O O . LEU A 1 98 ? 4.724 2.629 14.429 1.00 83.31 98 LEU A O 1
ATOM 755 N N . LEU A 1 99 ? 4.167 1.579 16.339 1.00 85.25 99 LEU A N 1
ATOM 756 C CA . LEU A 1 99 ? 5.433 1.815 17.035 1.00 85.25 99 LEU A CA 1
ATOM 757 C C . LEU A 1 99 ? 6.575 0.938 16.485 1.00 85.25 99 LEU A C 1
ATOM 759 O O . LEU A 1 99 ? 7.715 1.390 16.459 1.00 85.25 99 LEU A O 1
ATOM 763 N N . SER A 1 100 ? 6.282 -0.256 15.951 1.00 84.69 100 SER A N 1
ATOM 764 C CA . SER A 1 100 ? 7.297 -1.146 15.353 1.00 84.69 100 SER A CA 1
ATOM 765 C C . SER A 1 100 ? 7.839 -0.679 13.990 1.00 84.69 100 SER A C 1
ATOM 767 O O . SER A 1 100 ? 8.983 -0.978 13.636 1.00 84.69 100 SER A O 1
ATOM 769 N N . LEU A 1 101 ? 7.046 0.073 13.213 1.00 89.62 101 LEU A N 1
ATOM 770 C CA . LEU A 1 101 ? 7.438 0.596 11.895 1.00 89.62 101 LEU A CA 1
ATOM 771 C C . LEU A 1 101 ? 8.661 1.531 11.948 1.00 89.62 101 LEU A C 1
ATOM 773 O O . LEU A 1 101 ? 9.639 1.265 11.239 1.00 89.62 101 LEU A O 1
ATOM 777 N N . PRO A 1 102 ? 8.655 2.617 12.749 1.00 85.19 102 PRO A N 1
ATOM 778 C CA . PRO A 1 102 ? 9.819 3.481 12.863 1.00 85.19 102 PRO A CA 1
ATOM 779 C C . PRO A 1 102 ? 11.011 2.708 13.433 1.00 85.19 102 PRO A C 1
ATOM 781 O O . PRO A 1 102 ? 12.116 2.858 12.929 1.00 85.19 102 PRO A O 1
ATOM 784 N N . GLU A 1 103 ? 10.827 1.798 14.387 1.00 87.62 103 GLU A N 1
ATOM 785 C CA . GLU A 1 103 ? 11.942 0.980 14.885 1.00 87.62 103 GLU A CA 1
ATOM 786 C C . GLU A 1 103 ? 12.593 0.123 13.789 1.00 87.62 103 GLU A C 1
ATOM 788 O O . GLU A 1 103 ? 13.816 0.031 13.718 1.00 87.62 103 GLU A O 1
ATOM 793 N N . THR A 1 104 ? 11.802 -0.450 12.883 1.00 83.31 104 THR A N 1
ATOM 794 C CA . THR A 1 104 ? 12.318 -1.330 11.824 1.00 83.31 104 THR A CA 1
ATOM 795 C C . THR A 1 104 ? 12.929 -0.570 10.647 1.00 83.31 104 THR A C 1
ATOM 797 O O . THR A 1 104 ? 13.897 -1.042 10.057 1.00 83.31 104 THR A O 1
ATOM 800 N N . SER A 1 105 ? 12.389 0.589 10.261 1.00 86.38 105 SER A N 1
ATOM 801 C CA . SER A 1 105 ? 12.880 1.331 9.086 1.00 86.38 105 SER A CA 1
ATOM 802 C C . SER A 1 105 ? 13.769 2.525 9.436 1.00 86.38 105 SER A C 1
ATOM 804 O O . SER A 1 105 ? 14.737 2.797 8.729 1.00 86.38 105 SER A O 1
ATOM 806 N N . PHE A 1 106 ? 13.471 3.239 10.522 1.00 85.69 106 PHE A N 1
ATOM 807 C CA . PHE A 1 106 ? 14.154 4.483 10.883 1.00 85.69 106 PHE A CA 1
ATOM 808 C C . PHE A 1 106 ? 15.481 4.227 11.611 1.00 85.69 106 PHE A C 1
ATOM 810 O O . PHE A 1 106 ? 16.498 4.813 11.239 1.00 85.69 106 PHE A O 1
ATOM 817 N N . LEU A 1 107 ? 15.517 3.316 12.594 1.00 83.75 107 LEU A N 1
ATOM 818 C CA . LEU A 1 107 ? 16.747 3.019 13.350 1.00 83.75 107 LEU A CA 1
ATOM 819 C C . LEU A 1 107 ? 17.876 2.453 12.464 1.00 83.75 107 LEU A C 1
ATOM 821 O O . LEU A 1 107 ? 18.995 2.954 12.578 1.00 83.75 107 LEU A O 1
ATOM 825 N N . PRO A 1 108 ? 17.643 1.489 11.547 1.00 82.75 108 PRO A N 1
ATOM 826 C CA . PRO A 1 108 ? 18.694 1.004 10.644 1.00 82.75 108 PRO A CA 1
ATOM 827 C C . PRO A 1 108 ? 19.186 2.053 9.642 1.00 82.75 108 PRO A C 1
ATOM 829 O O . PRO A 1 108 ? 20.338 2.001 9.217 1.00 82.75 108 PRO A O 1
ATOM 832 N N . CYS A 1 109 ? 18.335 3.016 9.272 1.00 83.50 109 CYS A N 1
ATOM 833 C CA . CYS A 1 109 ? 18.720 4.120 8.394 1.00 83.50 109 CYS A CA 1
ATOM 834 C C . CYS A 1 109 ? 19.620 5.136 9.115 1.00 83.50 109 CYS A C 1
ATOM 836 O O . CYS A 1 109 ? 20.515 5.712 8.500 1.00 83.50 109 CYS A O 1
ATOM 838 N N . LEU A 1 110 ? 19.386 5.353 10.414 1.00 77.62 110 LEU A N 1
ATOM 839 C CA . LEU A 1 110 ? 20.170 6.275 11.238 1.00 77.62 110 LEU A CA 1
ATOM 840 C C . LEU A 1 110 ? 21.475 5.644 11.744 1.00 77.62 110 LEU A C 1
ATOM 842 O O . LEU A 1 110 ? 22.475 6.337 11.920 1.00 77.62 110 LEU A O 1
ATOM 846 N N . ALA A 1 111 ? 21.473 4.326 11.938 1.00 76.81 111 ALA A N 1
ATOM 847 C CA . ALA A 1 111 ? 22.639 3.530 12.288 1.00 76.81 111 ALA A CA 1
ATOM 848 C C . ALA A 1 111 ? 23.024 2.597 11.124 1.00 76.81 111 ALA A C 1
ATOM 850 O O . ALA A 1 111 ? 22.845 1.380 11.241 1.00 76.81 111 ALA A O 1
ATOM 851 N N . PRO A 1 112 ? 23.568 3.114 10.001 1.00 68.25 112 PRO A N 1
ATOM 852 C CA . PRO A 1 112 ? 24.147 2.246 8.990 1.00 68.25 112 PRO A CA 1
ATOM 853 C C . PRO A 1 112 ? 25.308 1.485 9.635 1.00 68.25 112 PRO A C 1
ATOM 855 O O . PRO A 1 112 ? 26.353 2.046 9.970 1.00 68.25 112 PRO A O 1
ATOM 858 N N . GLY A 1 113 ? 25.112 0.187 9.858 1.00 67.75 113 GLY A N 1
ATOM 859 C CA . GLY A 1 113 ? 26.170 -0.677 10.353 1.00 67.75 113 GLY A CA 1
ATOM 860 C C . GLY A 1 113 ? 27.356 -0.654 9.374 1.00 67.75 113 GLY A C 1
ATOM 861 O O . GLY A 1 113 ? 27.148 -0.748 8.163 1.00 67.75 113 GLY A O 1
ATOM 862 N N . PRO A 1 114 ? 28.612 -0.595 9.852 1.00 68.50 114 PRO A N 1
ATOM 863 C CA . PRO A 1 114 ? 29.812 -0.402 9.020 1.00 68.50 114 PRO A CA 1
ATOM 864 C C . PRO A 1 114 ? 30.061 -1.488 7.952 1.00 68.50 114 PRO A C 1
ATOM 866 O O . PRO A 1 114 ? 30.964 -1.362 7.125 1.00 68.50 114 PRO A O 1
ATOM 869 N N . ARG A 1 115 ? 29.269 -2.567 7.941 1.00 63.62 115 ARG A N 1
ATOM 870 C CA . ARG A 1 115 ? 29.450 -3.726 7.057 1.00 63.62 115 ARG A CA 1
ATOM 871 C C . ARG A 1 115 ? 29.028 -3.474 5.608 1.00 63.62 115 ARG A C 1
ATOM 873 O O . ARG A 1 115 ? 29.578 -4.114 4.713 1.00 63.62 115 ARG A O 1
ATOM 880 N N . ASP A 1 116 ? 28.098 -2.552 5.364 1.00 67.00 116 ASP A N 1
ATOM 881 C CA . ASP A 1 116 ? 27.641 -2.255 3.999 1.00 67.00 116 ASP A CA 1
ATOM 882 C C . ASP A 1 116 ? 28.476 -1.155 3.332 1.00 67.00 116 ASP A C 1
ATOM 884 O O . ASP A 1 116 ? 28.793 -1.260 2.147 1.00 67.00 116 ASP A O 1
ATOM 888 N N . LEU A 1 117 ? 28.981 -0.192 4.111 1.00 64.94 117 LEU A N 1
ATOM 889 C CA . LEU A 1 117 ? 29.938 0.808 3.626 1.00 64.94 117 LEU A CA 1
ATOM 890 C C . LEU A 1 117 ? 31.271 0.164 3.197 1.00 64.94 117 LEU A C 1
ATOM 892 O O . LEU A 1 117 ? 31.829 0.514 2.158 1.00 64.94 117 LEU A O 1
ATOM 896 N N . GLY A 1 118 ? 31.762 -0.828 3.953 1.00 71.62 118 GLY A N 1
ATOM 897 C CA . GLY A 1 118 ? 33.039 -1.493 3.668 1.00 71.62 118 GLY A CA 1
ATOM 898 C C . GLY A 1 118 ? 33.097 -2.188 2.301 1.00 71.62 118 GLY A C 1
ATOM 899 O O . GLY A 1 118 ? 34.139 -2.168 1.647 1.00 71.62 118 GLY A O 1
ATOM 900 N N . ARG A 1 119 ? 31.976 -2.751 1.821 1.00 74.31 119 ARG A N 1
ATOM 901 C CA . ARG A 1 119 ? 31.904 -3.381 0.489 1.00 74.31 119 ARG A CA 1
ATOM 902 C C . ARG A 1 119 ? 31.944 -2.353 -0.643 1.00 74.31 119 ARG A C 1
ATOM 904 O O . ARG A 1 119 ? 32.621 -2.594 -1.640 1.00 74.31 119 ARG A O 1
ATOM 911 N N . ALA A 1 120 ? 31.288 -1.204 -0.473 1.00 70.56 120 ALA A N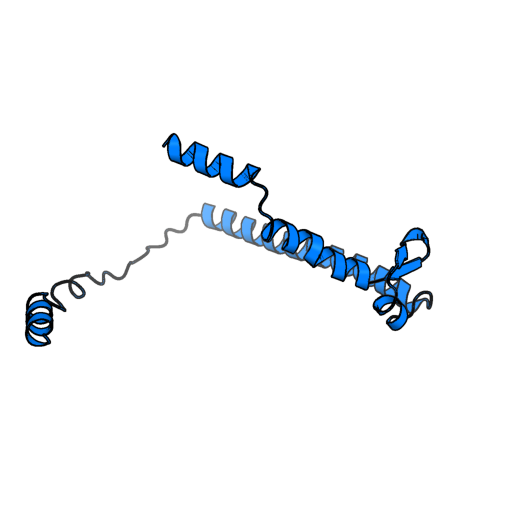 1
ATOM 912 C CA . ALA A 1 120 ? 31.338 -0.111 -1.443 1.00 70.56 120 ALA A CA 1
ATOM 913 C C . ALA A 1 120 ? 32.759 0.472 -1.568 1.00 70.56 120 ALA A C 1
ATOM 915 O O . ALA A 1 120 ? 33.262 0.630 -2.680 1.00 70.56 120 ALA A O 1
ATOM 916 N N . PHE A 1 121 ? 33.449 0.693 -0.442 1.00 72.81 121 PHE A N 1
ATOM 917 C CA . PHE A 1 121 ? 34.846 1.146 -0.446 1.00 72.81 121 PHE A CA 1
ATOM 918 C C . PHE A 1 121 ? 35.808 0.120 -1.065 1.00 72.81 121 PHE A C 1
ATOM 920 O O . PHE A 1 121 ? 36.701 0.499 -1.822 1.00 72.81 121 PHE A O 1
ATOM 927 N N . TYR A 1 122 ? 35.619 -1.178 -0.801 1.00 79.06 122 TYR A N 1
ATOM 928 C CA . TYR A 1 122 ? 36.453 -2.231 -1.394 1.00 79.06 122 TYR A CA 1
ATOM 929 C C . TYR A 1 122 ? 36.319 -2.300 -2.923 1.00 79.06 122 TYR A C 1
ATOM 931 O O . TYR A 1 122 ? 37.320 -2.467 -3.617 1.00 79.06 122 TYR A O 1
ATOM 939 N N . LEU A 1 123 ? 35.101 -2.146 -3.457 1.00 78.06 123 LEU A N 1
ATOM 940 C CA . LEU A 1 123 ? 34.871 -2.137 -4.905 1.00 78.06 123 LEU A CA 1
ATOM 941 C C . LEU A 1 123 ? 35.448 -0.881 -5.577 1.00 78.06 123 LEU A C 1
ATOM 943 O O . LEU A 1 123 ? 36.033 -1.004 -6.646 1.00 78.06 123 LEU A O 1
ATOM 947 N N . MET A 1 124 ? 35.363 0.291 -4.932 1.00 77.31 124 MET A N 1
ATOM 948 C CA . MET A 1 124 ? 35.950 1.547 -5.431 1.00 77.31 124 MET A CA 1
ATOM 949 C C . MET A 1 124 ? 37.484 1.494 -5.500 1.00 77.31 124 MET A C 1
ATOM 951 O O . MET A 1 124 ? 38.079 2.056 -6.406 1.00 77.31 124 MET A O 1
ATOM 955 N N . SER A 1 125 ? 38.136 0.820 -4.547 1.00 71.50 125 SER A N 1
ATOM 956 C CA . SER A 1 125 ? 39.602 0.703 -4.516 1.00 71.50 125 SER A CA 1
ATOM 957 C C . SER A 1 125 ? 40.159 -0.296 -5.534 1.00 71.50 125 SER A C 1
ATOM 959 O O . SER A 1 125 ? 41.371 -0.315 -5.755 1.00 71.50 125 SER A O 1
ATOM 961 N N . LYS A 1 126 ? 39.316 -1.185 -6.071 1.00 58.25 126 LYS A N 1
ATOM 962 C CA . LYS A 1 126 ? 39.722 -2.262 -6.983 1.00 58.25 126 LYS A CA 1
ATOM 963 C C . LYS A 1 126 ? 39.217 -2.055 -8.421 1.00 58.25 126 LYS A C 1
ATOM 965 O O . LYS A 1 126 ? 39.402 -2.957 -9.239 1.00 58.25 126 LYS A O 1
ATOM 970 N N . ALA A 1 127 ? 38.581 -0.913 -8.689 1.00 53.09 127 ALA A N 1
ATOM 971 C CA . ALA A 1 127 ? 38.233 -0.388 -10.009 1.00 53.09 127 ALA A CA 1
ATOM 972 C C . ALA A 1 127 ? 39.235 0.706 -10.401 1.00 53.09 127 ALA A C 1
ATOM 974 O O . ALA A 1 127 ? 39.552 0.787 -11.607 1.00 53.09 127 ALA A O 1
#

Radius of gyration: 30.6 Å; chains: 1; bounding box: 60×61×62 Å

Secondary structure (DSSP, 8-state):
--HHHHHHHHHS-TTSSSS-S------------HHHHHHHHHHHHHHHHHHHHHHHHHHHHHHHHHHHHHTTSS-HHHHHH---EETTTTEE-SHHHHHHHHHHHHHHHHS--HHHHHHHHHHHHT-

Sequence (127 aa):
MQTELDIAREALPETAGLDSYPDTPLVLTSKPRYGERLIRLFLMACGVASIFTTAGILFVLGSESLLFFTSGQVDLVEFVTKTVWQPMAGEFGILPLLLSLPETSFLPCLAPGPRDLGRAFYLMSKA

Foldseek 3Di:
DVVVVVVVVVVPPPPPPPVPPPPPVPPPPDDDDVVVVVVVVVVVVVVVVVVVVVVVVCVVVVVVVVVLCVVPLDDPVQQDPDPDPDVPVSRHHCVVVVVVVCVVPVVCVVCVDVVVVVVVVVVVVVD

pLDDT: mean 75.13, std 12.43, range [53.09, 97.69]